Protein AF-A0A1E4NIM3-F1 (afdb_monomer_lite)

Sequence (96 aa):
MKQQLHDTLESLAVSSTSKRMPAPEEFVRHYAGASQALIASRESGEPMGWSIWKSIGDRPDKLDYAARRFAIATSLDGRVLPRKRRVRRFGPSVMK

Foldseek 3Di:
DQVVLLVLLLVLLLVVVVVDNQDPVLLVVLVVLLVVLLVVCVVVVGRSLNSLCVSVPNDPVCSNVSSSSSNSNCVVVVHDRDHDPPPPPPDPPPDD

pLDDT: mean 82.32, std 12.97, range [50.62, 94.69]

Structure (mmCIF, N/CA/C/O backbone):
data_AF-A0A1E4NIM3-F1
#
_entry.id   AF-A0A1E4NIM3-F1
#
loop_
_atom_site.group_PDB
_atom_site.id
_atom_site.type_symbol
_atom_site.label_atom_id
_atom_site.label_alt_id
_atom_site.label_comp_id
_atom_site.label_asym_id
_atom_site.label_entity_id
_atom_site.label_seq_id
_atom_site.pdbx_PDB_ins_code
_atom_site.Cartn_x
_atom_site.Cartn_y
_atom_site.Cartn_z
_atom_site.occupancy
_atom_site.B_iso_or_equiv
_atom_site.auth_seq_id
_atom_site.auth_comp_id
_atom_site.auth_asym_id
_atom_site.auth_atom_id
_atom_site.pdbx_PDB_model_num
ATOM 1 N N . MET A 1 1 ? -18.045 -0.620 1.152 1.00 83.50 1 MET A N 1
ATOM 2 C CA . MET A 1 1 ? -17.114 -0.085 0.127 1.00 83.50 1 MET A CA 1
ATOM 3 C C . MET A 1 1 ? -15.659 -0.017 0.592 1.00 83.50 1 MET A C 1
ATOM 5 O O . MET A 1 1 ? -14.817 -0.548 -0.115 1.00 83.50 1 MET A O 1
ATOM 9 N N . LYS A 1 2 ? -15.338 0.572 1.757 1.00 90.00 2 LYS A N 1
ATOM 10 C CA . LYS A 1 2 ? -13.940 0.730 2.228 1.00 90.00 2 LYS A CA 1
ATOM 11 C C . LYS A 1 2 ? -13.148 -0.589 2.295 1.00 90.00 2 LYS A C 1
ATOM 13 O O . LYS A 1 2 ? -12.016 -0.635 1.828 1.00 90.00 2 LYS A O 1
ATOM 18 N N . GLN A 1 3 ? -13.766 -1.659 2.808 1.00 89.94 3 GLN A N 1
ATOM 19 C CA . GLN A 1 3 ? -13.140 -2.986 2.874 1.00 89.94 3 GLN A CA 1
ATOM 20 C C . GLN A 1 3 ? -12.916 -3.598 1.482 1.00 89.94 3 GLN A C 1
ATOM 22 O O . GLN A 1 3 ? -11.809 -3.992 1.162 1.00 89.94 3 GLN A O 1
ATOM 27 N N . GLN A 1 4 ? -13.921 -3.567 0.604 1.00 90.81 4 GLN A N 1
ATOM 28 C CA . GLN A 1 4 ? -13.787 -4.070 -0.769 1.00 90.81 4 GLN A CA 1
ATOM 29 C C . GLN A 1 4 ? -12.655 -3.377 -1.546 1.00 90.81 4 GLN A C 1
ATOM 31 O O . GLN A 1 4 ? -11.942 -4.013 -2.321 1.00 90.81 4 GLN A O 1
ATOM 36 N N . LEU A 1 5 ? -12.470 -2.071 -1.337 1.00 90.75 5 LEU A N 1
ATOM 37 C CA . LEU A 1 5 ? -11.341 -1.344 -1.907 1.00 90.75 5 LEU A CA 1
ATOM 38 C C . LEU A 1 5 ? -10.007 -1.826 -1.325 1.00 90.75 5 LEU A C 1
ATOM 40 O O . LEU A 1 5 ? -9.057 -2.022 -2.078 1.00 90.75 5 LEU A O 1
ATOM 44 N N . HIS A 1 6 ? -9.940 -2.026 -0.008 1.00 92.00 6 HIS A N 1
ATOM 45 C CA . HIS A 1 6 ? -8.764 -2.587 0.653 1.00 92.00 6 HIS A CA 1
ATOM 46 C C . HIS A 1 6 ? -8.378 -3.938 0.038 1.00 92.00 6 HIS A C 1
ATOM 48 O O . HIS A 1 6 ? -7.245 -4.092 -0.411 1.00 92.00 6 HIS A O 1
ATOM 54 N N . ASP A 1 7 ? -9.335 -4.857 -0.082 1.00 92.31 7 ASP A N 1
ATOM 55 C CA . ASP A 1 7 ? -9.119 -6.195 -0.645 1.00 92.31 7 ASP A CA 1
ATOM 56 C C . ASP A 1 7 ? -8.685 -6.121 -2.125 1.00 92.31 7 ASP A C 1
ATOM 58 O O . ASP A 1 7 ? -7.839 -6.885 -2.598 1.00 92.31 7 ASP A O 1
ATOM 62 N N . THR A 1 8 ? -9.222 -5.150 -2.873 1.00 91.94 8 THR A N 1
ATOM 63 C CA . THR A 1 8 ? -8.829 -4.891 -4.268 1.00 91.94 8 THR A CA 1
ATOM 64 C C . THR A 1 8 ? -7.374 -4.434 -4.355 1.00 91.94 8 THR A C 1
ATOM 66 O O . THR A 1 8 ? -6.602 -4.969 -5.153 1.00 91.94 8 THR A O 1
ATOM 69 N N . LEU A 1 9 ? -6.978 -3.464 -3.526 1.00 90.94 9 LEU A N 1
ATOM 70 C CA . LEU A 1 9 ? -5.607 -2.956 -3.490 1.00 90.94 9 LEU A CA 1
ATOM 71 C C . LEU A 1 9 ? -4.620 -4.019 -3.014 1.00 90.94 9 LEU A C 1
ATOM 73 O O . LEU A 1 9 ? -3.531 -4.104 -3.576 1.00 90.94 9 LEU A O 1
ATOM 77 N N . GLU A 1 10 ? -5.006 -4.865 -2.060 1.00 91.38 10 GLU A N 1
ATOM 78 C CA . GLU A 1 10 ? -4.210 -6.018 -1.641 1.00 91.38 10 GLU A CA 1
ATOM 79 C C . GLU A 1 10 ? -3.984 -6.984 -2.813 1.00 91.38 10 GLU A C 1
ATOM 81 O O . GLU A 1 10 ? -2.843 -7.310 -3.142 1.00 91.38 10 GLU A O 1
ATOM 86 N N . SER A 1 11 ? -5.044 -7.389 -3.518 1.00 89.94 11 SER A N 1
ATOM 87 C CA . SER A 1 11 ? -4.940 -8.298 -4.669 1.00 89.94 11 SER A CA 1
ATOM 88 C C . SER A 1 11 ? -4.056 -7.734 -5.793 1.00 89.94 11 SER A C 1
ATOM 90 O O . SER A 1 11 ? -3.242 -8.456 -6.394 1.00 89.94 11 SER A O 1
ATOM 92 N N . LEU A 1 12 ? -4.166 -6.429 -6.062 1.00 88.81 12 LEU A N 1
ATOM 93 C CA . LEU A 1 12 ? -3.318 -5.723 -7.024 1.00 88.81 12 LEU A CA 1
ATOM 94 C C . LEU A 1 12 ? -1.865 -5.633 -6.542 1.00 88.81 12 LEU A C 1
ATOM 96 O O . LEU A 1 12 ? -0.953 -5.904 -7.325 1.00 88.81 12 LEU A O 1
ATOM 100 N N . ALA A 1 13 ? -1.638 -5.329 -5.262 1.00 88.31 13 ALA A N 1
ATOM 101 C CA . ALA A 1 13 ? -0.315 -5.266 -4.647 1.00 88.31 13 ALA A CA 1
ATOM 102 C C . ALA A 1 13 ? 0.394 -6.625 -4.696 1.00 88.31 13 ALA A C 1
ATOM 104 O O . ALA A 1 13 ? 1.557 -6.708 -5.090 1.00 88.31 13 ALA A O 1
ATOM 105 N N . VAL A 1 14 ? -0.311 -7.716 -4.389 1.00 87.75 14 VAL A N 1
ATOM 106 C CA . VAL A 1 14 ? 0.209 -9.087 -4.523 1.00 87.75 14 VAL A CA 1
ATOM 107 C C . VAL A 1 14 ? 0.563 -9.388 -5.978 1.00 87.75 14 VAL A C 1
ATOM 109 O O . VAL A 1 14 ? 1.606 -9.970 -6.276 1.00 87.75 14 VAL A O 1
ATOM 112 N N . SER A 1 15 ? -0.298 -8.989 -6.913 1.00 83.06 15 SER A N 1
ATOM 113 C CA . SER A 1 15 ? -0.088 -9.243 -8.339 1.00 83.06 15 SER A CA 1
ATOM 114 C C . SER A 1 15 ? 1.113 -8.480 -8.895 1.00 83.06 15 SER A C 1
ATOM 116 O O . SER A 1 15 ? 1.886 -9.061 -9.658 1.00 83.06 15 SER A O 1
ATOM 118 N N . SER A 1 16 ? 1.295 -7.218 -8.508 1.00 76.69 16 SER A N 1
ATOM 119 C CA . SER A 1 16 ? 2.400 -6.377 -8.975 1.00 76.69 16 SER A CA 1
ATOM 120 C C . SER A 1 16 ? 3.736 -6.806 -8.362 1.00 76.69 16 SER A C 1
ATOM 122 O O . SER A 1 16 ? 4.692 -7.044 -9.100 1.00 76.69 16 SER A O 1
ATOM 124 N N . THR A 1 17 ? 3.775 -7.034 -7.046 1.00 73.12 17 THR A N 1
ATOM 125 C CA . THR A 1 17 ? 4.993 -7.453 -6.328 1.00 73.12 17 THR A CA 1
ATOM 126 C C . THR A 1 17 ? 5.437 -8.873 -6.674 1.00 73.12 17 THR A C 1
ATOM 128 O O . THR A 1 17 ? 6.634 -9.145 -6.720 1.00 73.12 17 THR A O 1
ATOM 131 N N . SER A 1 18 ? 4.501 -9.779 -6.995 1.00 66.94 18 SER A N 1
ATOM 132 C CA . SER A 1 18 ? 4.840 -11.144 -7.435 1.00 66.94 18 SER A CA 1
ATOM 133 C C . SER A 1 18 ? 5.604 -11.190 -8.760 1.00 66.94 18 SER A C 1
ATOM 135 O O . SER A 1 18 ? 6.308 -12.164 -9.023 1.00 66.94 18 SER A O 1
ATOM 137 N N . LYS A 1 19 ? 5.457 -10.157 -9.601 1.00 61.19 19 LYS A N 1
ATOM 138 C CA . LYS A 1 19 ? 6.146 -10.059 -10.893 1.00 61.19 19 LYS A CA 1
ATOM 139 C C . LYS A 1 19 ? 7.480 -9.324 -10.781 1.00 61.19 19 LYS A C 1
ATOM 141 O O . LYS A 1 19 ? 8.401 -9.655 -11.521 1.00 61.19 19 LYS A O 1
ATOM 146 N N . ARG A 1 20 ? 7.587 -8.332 -9.892 1.00 63.12 20 ARG A N 1
ATOM 147 C CA . ARG A 1 20 ? 8.810 -7.551 -9.673 1.00 63.12 20 ARG A CA 1
ATOM 148 C C . ARG A 1 20 ? 8.747 -6.865 -8.3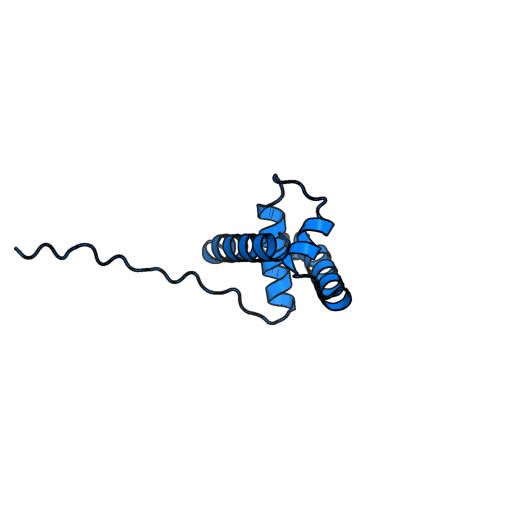07 1.00 63.12 20 ARG A C 1
ATOM 150 O O . ARG A 1 20 ? 7.730 -6.257 -7.983 1.00 63.12 20 ARG A O 1
ATOM 157 N N . MET A 1 21 ? 9.829 -6.924 -7.530 1.00 64.56 21 MET A N 1
ATOM 158 C CA . MET A 1 21 ? 9.981 -6.028 -6.377 1.00 64.56 21 MET A CA 1
ATOM 159 C C . MET A 1 21 ? 9.975 -4.569 -6.863 1.00 64.56 21 MET A C 1
ATOM 161 O O . MET A 1 21 ? 10.518 -4.316 -7.945 1.00 64.56 21 MET A O 1
ATOM 165 N N . PRO A 1 22 ? 9.390 -3.618 -6.105 1.00 68.88 22 PRO A N 1
ATOM 166 C CA . PRO A 1 22 ? 9.526 -2.202 -6.420 1.00 68.88 22 PRO A CA 1
ATOM 167 C C . PRO A 1 22 ? 11.009 -1.857 -6.537 1.00 68.88 22 PRO A C 1
ATOM 169 O O . PRO A 1 22 ? 11.802 -2.241 -5.674 1.00 68.88 22 PRO A O 1
ATOM 172 N N . ALA A 1 23 ? 11.393 -1.156 -7.601 1.00 79.69 23 ALA A N 1
ATOM 173 C CA . ALA A 1 23 ? 12.758 -0.649 -7.693 1.00 79.69 23 ALA A CA 1
ATOM 174 C C . ALA A 1 23 ? 13.023 0.337 -6.534 1.00 79.69 23 ALA A C 1
ATOM 176 O O . ALA A 1 23 ? 12.074 0.971 -6.062 1.00 79.69 23 ALA A O 1
ATOM 177 N N . PRO A 1 24 ? 14.278 0.521 -6.081 1.00 80.62 24 PRO A N 1
ATOM 178 C CA . PRO A 1 24 ? 14.590 1.459 -4.998 1.00 80.62 24 PRO A CA 1
ATOM 179 C C . PRO A 1 24 ? 14.027 2.870 -5.233 1.00 80.62 24 PRO A C 1
ATOM 181 O O . PRO A 1 24 ? 13.470 3.481 -4.326 1.00 80.62 24 PRO A O 1
ATOM 184 N N . GLU A 1 25 ? 14.077 3.354 -6.473 1.00 83.31 25 GLU A N 1
ATOM 185 C CA . GLU A 1 25 ? 13.507 4.645 -6.878 1.00 83.31 25 GLU A CA 1
ATOM 186 C C . GLU A 1 25 ? 11.984 4.701 -6.697 1.00 83.31 25 GLU A C 1
ATOM 188 O O . GLU A 1 25 ? 11.436 5.686 -6.200 1.00 83.31 25 GLU A O 1
ATOM 193 N N . GLU A 1 26 ? 11.284 3.625 -7.061 1.00 79.25 26 GLU A N 1
ATOM 194 C CA . GLU A 1 26 ? 9.839 3.517 -6.866 1.00 79.25 26 GLU A CA 1
ATOM 195 C C . GLU A 1 26 ? 9.504 3.452 -5.376 1.00 79.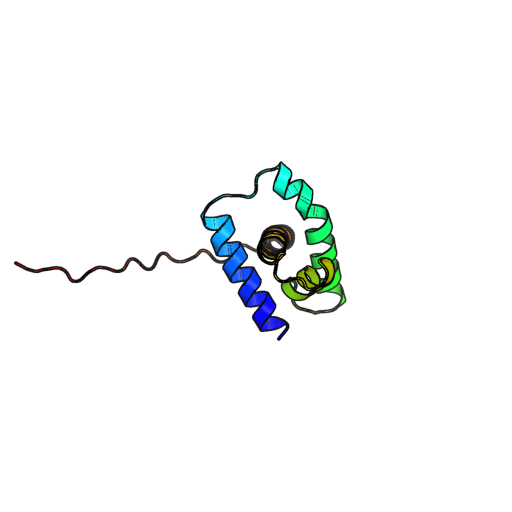25 26 GLU A C 1
ATOM 197 O O . GLU A 1 26 ? 8.562 4.104 -4.925 1.00 79.25 26 GLU A O 1
ATOM 202 N N . PHE A 1 27 ? 10.302 2.720 -4.597 1.00 83.06 27 PHE A N 1
ATOM 203 C CA . PHE A 1 27 ? 10.146 2.655 -3.151 1.00 83.06 27 PHE A CA 1
ATOM 204 C C . PHE A 1 27 ? 10.230 4.053 -2.531 1.00 83.06 27 PHE A C 1
ATOM 206 O O . PHE A 1 27 ? 9.287 4.476 -1.864 1.00 83.06 27 PHE A O 1
ATOM 213 N N . VAL A 1 28 ? 11.291 4.813 -2.829 1.00 87.38 28 VAL A N 1
ATOM 214 C CA . VAL A 1 28 ? 11.475 6.192 -2.343 1.00 87.38 28 VAL A CA 1
ATOM 215 C C . VAL A 1 28 ? 10.313 7.092 -2.769 1.00 87.38 28 VAL A C 1
ATOM 217 O O . VAL A 1 28 ? 9.757 7.818 -1.945 1.00 87.38 28 VAL A O 1
ATOM 220 N N . ARG A 1 29 ? 9.877 6.998 -4.032 1.00 88.12 29 ARG A N 1
ATOM 221 C CA . ARG A 1 29 ? 8.777 7.812 -4.574 1.00 88.12 29 ARG A CA 1
ATOM 222 C C . ARG A 1 29 ? 7.450 7.603 -3.842 1.00 88.12 29 ARG A C 1
ATOM 224 O O . ARG A 1 29 ? 6.636 8.524 -3.756 1.00 88.12 29 ARG A O 1
ATOM 231 N N . HIS A 1 30 ? 7.194 6.392 -3.359 1.00 89.62 30 HIS A N 1
ATOM 232 C CA . HIS A 1 30 ? 5.924 6.027 -2.734 1.00 89.62 30 HIS A CA 1
ATOM 233 C C . HIS A 1 30 ? 5.984 5.985 -1.201 1.00 89.62 30 HIS A C 1
ATOM 235 O O . HIS A 1 30 ? 4.927 6.037 -0.571 1.00 89.62 30 HIS A O 1
ATOM 241 N N . TYR A 1 31 ? 7.182 5.939 -0.611 1.00 90.62 31 TYR A N 1
ATOM 242 C CA . TYR A 1 31 ? 7.410 5.773 0.825 1.00 90.62 31 TYR A CA 1
ATOM 243 C C . TYR A 1 31 ? 6.673 6.807 1.677 1.00 90.62 31 TYR A C 1
ATOM 245 O O . TYR A 1 31 ? 5.911 6.434 2.565 1.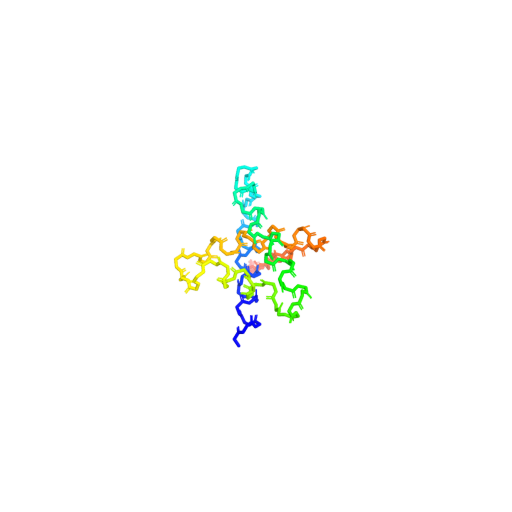00 90.62 31 TYR A O 1
ATOM 253 N N . ALA A 1 32 ? 6.844 8.100 1.384 1.00 92.12 32 ALA A N 1
ATOM 254 C CA . ALA A 1 32 ? 6.246 9.168 2.188 1.00 92.12 32 ALA A CA 1
ATOM 255 C C . ALA A 1 32 ? 4.711 9.057 2.235 1.00 92.12 32 ALA A C 1
ATOM 257 O O . ALA A 1 32 ? 4.111 9.100 3.308 1.00 92.12 32 ALA A O 1
ATOM 258 N N . GLY A 1 33 ? 4.082 8.824 1.079 1.00 91.44 33 GLY A N 1
ATOM 259 C CA . GLY A 1 33 ? 2.630 8.657 0.992 1.00 91.44 33 GLY A CA 1
ATOM 260 C C . GLY A 1 33 ? 2.128 7.353 1.618 1.00 91.44 33 GLY A C 1
ATOM 261 O O . GLY A 1 33 ? 1.052 7.336 2.206 1.00 91.44 33 GLY A O 1
ATOM 262 N N . ALA A 1 34 ? 2.897 6.267 1.517 1.00 92.69 34 ALA A N 1
ATOM 263 C CA . ALA A 1 34 ? 2.584 4.998 2.172 1.00 92.69 34 ALA A CA 1
ATOM 264 C C . ALA A 1 34 ? 2.653 5.118 3.706 1.00 92.69 34 ALA A C 1
ATOM 266 O O . ALA A 1 34 ? 1.746 4.662 4.397 1.00 92.69 34 ALA A O 1
ATOM 267 N N . SER A 1 35 ? 3.687 5.786 4.224 1.00 94.31 35 SER A N 1
ATOM 268 C CA . SER A 1 35 ? 3.878 6.037 5.655 1.00 94.31 35 SER A CA 1
ATOM 269 C C . SER A 1 35 ? 2.756 6.904 6.235 1.00 94.31 35 SER A C 1
ATOM 271 O O . SER A 1 35 ? 2.117 6.519 7.212 1.00 94.31 35 SER A O 1
ATOM 273 N N . GLN A 1 36 ? 2.426 8.023 5.580 1.00 94.00 36 GLN A N 1
ATOM 274 C CA . GLN A 1 36 ? 1.317 8.885 6.003 1.00 94.00 36 GLN A CA 1
ATOM 275 C C . GLN A 1 36 ? -0.026 8.149 6.003 1.00 94.00 36 GLN A C 1
ATOM 277 O O . GLN A 1 36 ? -0.803 8.283 6.944 1.00 94.00 36 GLN A O 1
ATOM 282 N N . ALA A 1 37 ? -0.299 7.340 4.976 1.00 93.12 37 ALA A N 1
ATOM 283 C CA . ALA A 1 37 ? -1.537 6.573 4.914 1.00 93.12 37 ALA A CA 1
ATOM 284 C C . ALA A 1 37 ? -1.614 5.486 5.998 1.00 93.12 37 ALA A C 1
ATOM 286 O O . ALA A 1 37 ? -2.697 5.239 6.527 1.00 93.12 37 ALA A O 1
ATOM 287 N N . LEU A 1 38 ? -0.485 4.862 6.354 1.00 94.00 38 LEU A N 1
ATOM 288 C CA . LEU A 1 38 ? -0.408 3.910 7.463 1.00 94.00 38 LEU A CA 1
ATOM 289 C C . LEU A 1 38 ? -0.708 4.589 8.806 1.00 94.00 38 LEU A C 1
ATOM 291 O O . LEU A 1 38 ? -1.509 4.069 9.579 1.00 94.00 38 LEU A O 1
ATOM 295 N N . ILE A 1 39 ? -0.110 5.756 9.062 1.00 94.69 39 ILE A N 1
ATOM 296 C CA . ILE A 1 39 ? -0.375 6.554 10.270 1.00 94.69 39 ILE A CA 1
ATOM 297 C C . ILE A 1 39 ? -1.862 6.920 10.335 1.00 94.69 39 ILE A C 1
ATOM 299 O O . ILE A 1 39 ? -2.534 6.573 11.303 1.00 94.69 39 ILE A O 1
ATOM 303 N N . ALA A 1 40 ? -2.407 7.492 9.259 1.00 93.19 40 ALA A N 1
ATOM 304 C CA . ALA A 1 40 ? -3.814 7.879 9.191 1.00 93.19 40 ALA A CA 1
ATOM 305 C C . ALA A 1 40 ? -4.768 6.685 9.381 1.00 93.19 40 ALA A C 1
ATOM 307 O O . ALA A 1 40 ? -5.824 6.818 9.996 1.00 93.19 40 ALA A O 1
ATOM 308 N N . SER A 1 41 ? -4.418 5.504 8.863 1.00 94.25 41 SER A N 1
ATOM 309 C CA . SER A 1 41 ? -5.192 4.273 9.070 1.00 94.25 41 SER A CA 1
ATOM 310 C C . SER A 1 41 ? -5.202 3.844 10.538 1.00 94.25 41 SER A C 1
ATOM 312 O O . SER A 1 41 ? -6.258 3.493 11.058 1.00 94.25 41 SER A O 1
ATOM 314 N N . ARG A 1 42 ? -4.059 3.933 11.229 1.00 93.31 42 ARG A N 1
ATOM 315 C CA . ARG A 1 42 ? -3.956 3.619 12.663 1.00 93.31 42 ARG A CA 1
ATOM 316 C C . ARG A 1 42 ? -4.729 4.611 13.531 1.00 93.31 42 ARG A C 1
ATOM 318 O O . ARG A 1 42 ? -5.384 4.188 14.475 1.00 93.31 42 ARG A O 1
ATOM 325 N N . GLU A 1 43 ? -4.683 5.897 13.197 1.00 94.44 43 GLU A N 1
ATOM 326 C CA . GLU A 1 43 ? -5.393 6.952 13.933 1.00 94.44 43 GLU A CA 1
ATOM 327 C C . GLU A 1 43 ? -6.912 6.882 13.744 1.00 94.44 43 GLU A C 1
ATOM 329 O O . GLU A 1 43 ? -7.669 7.048 14.694 1.00 94.44 43 GLU A O 1
ATOM 334 N N . SER A 1 44 ? -7.368 6.628 12.515 1.00 92.50 44 SER A N 1
ATOM 335 C CA . SER A 1 44 ? -8.800 6.623 12.183 1.00 92.50 44 SER A CA 1
ATOM 336 C C . SER A 1 44 ? -9.495 5.280 12.410 1.00 92.50 44 SER A C 1
ATOM 338 O O . SER A 1 44 ? -10.724 5.226 12.422 1.00 92.50 44 SER A O 1
ATOM 340 N N . GLY A 1 45 ? -8.737 4.184 12.512 1.00 91.62 45 GLY A N 1
ATOM 341 C CA . GLY A 1 45 ? -9.272 2.820 12.477 1.00 91.62 45 GLY A CA 1
ATOM 342 C C . GLY A 1 45 ? -9.826 2.405 11.106 1.00 91.62 45 GLY A C 1
ATOM 343 O O . GLY A 1 45 ? -10.381 1.314 10.970 1.00 91.62 45 GLY A O 1
ATOM 344 N N . GLU A 1 46 ? -9.700 3.248 10.074 1.00 92.69 46 GLU A N 1
ATOM 345 C CA . GLU A 1 46 ? -10.115 2.898 8.717 1.00 92.69 46 GLU A CA 1
ATOM 346 C C . GLU A 1 46 ? -9.116 1.919 8.071 1.00 92.69 46 GLU A C 1
ATOM 348 O O . GLU A 1 46 ? -7.915 1.967 8.359 1.00 92.69 46 GLU A O 1
ATOM 353 N N . PRO A 1 47 ? -9.562 1.055 7.138 1.00 93.00 47 PRO A N 1
ATOM 354 C CA . PRO A 1 47 ? -8.661 0.158 6.422 1.00 93.00 47 PRO A CA 1
ATOM 355 C C . PRO A 1 47 ? -7.559 0.922 5.677 1.00 93.00 47 PRO A C 1
ATOM 357 O O . PRO A 1 47 ? -7.838 1.878 4.959 1.00 93.00 47 PRO A O 1
ATOM 360 N N . MET A 1 48 ? -6.319 0.438 5.740 1.00 93.12 48 MET A N 1
ATOM 361 C CA . MET A 1 48 ? -5.150 1.098 5.133 1.00 93.12 48 MET A CA 1
ATOM 362 C C . MET A 1 48 ? -5.336 1.472 3.655 1.00 93.12 48 MET A C 1
ATOM 364 O O . MET A 1 48 ? -5.035 2.593 3.248 1.00 93.12 48 MET A O 1
ATOM 368 N N . GLY A 1 49 ? -5.889 0.561 2.848 1.00 92.56 49 GLY A N 1
ATOM 369 C CA . GLY A 1 49 ? -6.20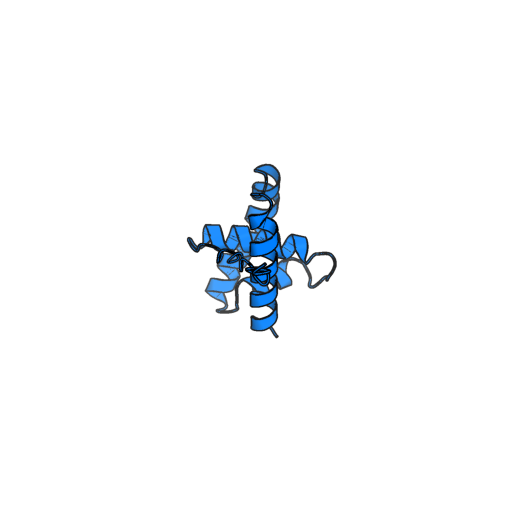1 0.824 1.442 1.00 92.56 49 GLY A CA 1
ATOM 370 C C . GLY A 1 49 ? -7.136 2.018 1.219 1.00 92.56 49 GLY A C 1
ATOM 371 O O . GLY A 1 49 ? -6.987 2.736 0.236 1.00 92.56 49 GLY A O 1
ATOM 372 N N . TRP A 1 50 ? -8.040 2.290 2.158 1.00 93.00 50 TRP A N 1
ATOM 373 C CA . TRP A 1 50 ? -8.920 3.452 2.102 1.00 93.00 50 TRP A CA 1
ATOM 374 C C . TRP A 1 50 ? -8.177 4.760 2.401 1.00 93.00 50 TRP A C 1
ATOM 376 O O . TRP A 1 50 ? -8.343 5.736 1.669 1.00 93.00 50 TRP A O 1
ATOM 386 N N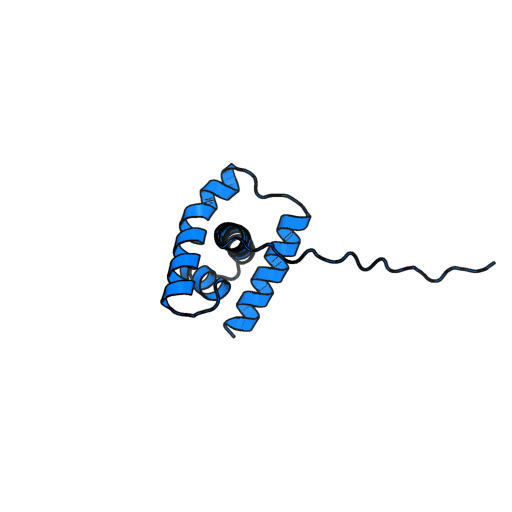 . SER A 1 51 ? -7.287 4.773 3.396 1.00 93.50 51 SER A N 1
ATOM 387 C CA . SER A 1 51 ? -6.412 5.924 3.673 1.00 93.50 51 SER A CA 1
ATOM 388 C C . SER A 1 51 ? -5.482 6.227 2.492 1.00 93.50 51 SER A C 1
ATOM 390 O O . SER A 1 51 ? -5.278 7.387 2.131 1.00 93.50 51 SER A O 1
ATOM 392 N N . ILE A 1 52 ? -4.972 5.186 1.825 1.00 93.06 52 ILE A N 1
ATOM 393 C CA . ILE A 1 52 ? -4.163 5.326 0.608 1.00 93.06 52 ILE A CA 1
ATOM 394 C C . ILE A 1 52 ? -4.984 5.948 -0.520 1.00 93.06 52 ILE A C 1
ATOM 396 O O . ILE A 1 52 ? -4.509 6.883 -1.163 1.00 93.06 52 ILE A O 1
ATOM 400 N N . TRP A 1 53 ? -6.201 5.461 -0.749 1.00 91.50 53 TRP A N 1
ATOM 401 C CA . TRP A 1 53 ? -7.081 5.949 -1.811 1.00 91.50 53 TRP A CA 1
ATOM 402 C C . TRP A 1 53 ? -7.458 7.425 -1.642 1.00 91.50 53 TRP A C 1
ATOM 404 O O . TRP A 1 53 ? -7.246 8.226 -2.555 1.00 91.50 53 TRP A O 1
ATOM 414 N N . LYS A 1 54 ? -7.847 7.817 -0.424 1.00 90.00 54 LYS A N 1
ATOM 415 C CA . LYS A 1 54 ? -8.088 9.224 -0.075 1.00 90.00 54 LYS A CA 1
ATOM 416 C C . LYS A 1 54 ? -6.867 10.103 -0.359 1.00 90.00 54 LYS A C 1
ATOM 418 O O . LYS A 1 54 ? -7.003 11.190 -0.913 1.00 90.00 54 LYS A O 1
ATOM 423 N N . SER A 1 55 ? -5.660 9.623 -0.038 1.00 87.25 55 SER A N 1
ATOM 424 C CA . SER A 1 55 ? -4.416 10.393 -0.218 1.00 87.25 55 SER A CA 1
ATOM 425 C C . SER A 1 55 ? -4.062 10.703 -1.680 1.00 87.25 55 SER A C 1
ATOM 427 O O . SER A 1 55 ? -3.229 11.570 -1.941 1.00 87.25 55 SER A O 1
ATOM 429 N N . ILE A 1 56 ? -4.646 9.985 -2.646 1.00 86.12 56 ILE A N 1
ATOM 430 C CA . ILE A 1 56 ? -4.348 10.140 -4.081 1.00 86.12 56 ILE A CA 1
ATOM 431 C C . ILE A 1 56 ? -5.475 10.823 -4.869 1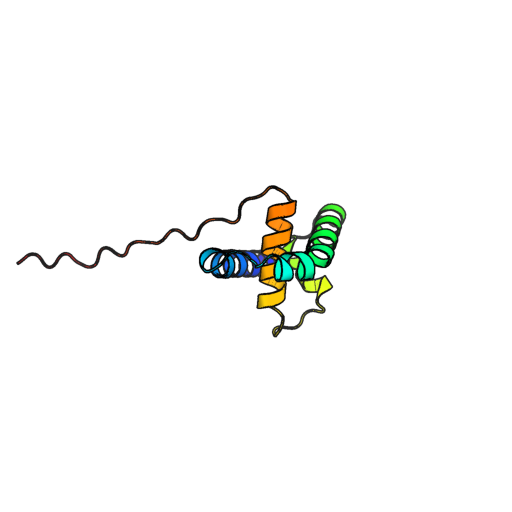.00 86.12 56 ILE A C 1
ATOM 433 O O . ILE A 1 56 ? -5.295 11.096 -6.065 1.00 86.12 56 ILE A O 1
ATOM 437 N N . GLY A 1 57 ? -6.582 11.158 -4.195 1.00 79.88 57 GLY A N 1
ATOM 438 C CA . GLY A 1 57 ? -7.700 11.929 -4.738 1.00 79.88 57 GLY A CA 1
ATOM 439 C C . GLY A 1 57 ? -8.705 11.112 -5.550 1.00 79.88 57 GLY A C 1
ATOM 440 O O . GLY A 1 57 ? -9.206 11.626 -6.545 1.00 79.88 57 GLY A O 1
ATOM 441 N N . ASP A 1 58 ? -8.951 9.856 -5.167 1.00 72.75 58 ASP A N 1
ATOM 442 C CA . ASP A 1 58 ? -10.031 8.996 -5.681 1.00 72.75 58 ASP A CA 1
ATOM 443 C C . ASP A 1 58 ? -10.110 8.848 -7.214 1.00 72.75 58 ASP A C 1
ATOM 445 O O . ASP A 1 58 ? -11.193 8.741 -7.790 1.00 72.75 58 ASP A O 1
ATOM 449 N N . ARG A 1 59 ? -8.962 8.823 -7.906 1.00 73.75 59 ARG A N 1
ATOM 450 C CA . ARG A 1 59 ? -8.935 8.692 -9.371 1.00 73.75 59 ARG A CA 1
ATOM 451 C C . ARG A 1 59 ? -8.599 7.264 -9.836 1.00 73.75 59 ARG A C 1
ATOM 453 O O . ARG A 1 59 ? -7.588 6.712 -9.393 1.00 73.75 59 ARG A O 1
ATOM 460 N N . PRO A 1 60 ? -9.394 6.660 -10.744 1.00 69.69 60 PRO A N 1
ATOM 461 C CA . PRO A 1 60 ? -9.220 5.270 -11.188 1.00 69.69 60 PRO A CA 1
ATOM 462 C C . PRO A 1 60 ? -7.918 5.017 -11.964 1.00 69.69 60 PRO A C 1
ATOM 464 O O . PRO A 1 60 ? -7.361 3.925 -11.877 1.00 69.69 60 PRO A O 1
ATOM 467 N N . ASP A 1 61 ? -7.375 6.027 -12.647 1.00 81.44 61 ASP A N 1
ATOM 468 C CA . ASP A 1 61 ? -6.069 5.989 -13.326 1.00 81.44 61 ASP A CA 1
ATOM 469 C C . ASP A 1 61 ? -4.891 5.776 -12.358 1.00 81.44 61 ASP A C 1
ATOM 471 O O . ASP A 1 61 ? -3.792 5.407 -12.771 1.00 81.44 61 ASP A O 1
ATOM 475 N N . LYS A 1 62 ? -5.115 5.958 -11.052 1.00 84.50 62 LYS A N 1
ATOM 476 C CA . LYS A 1 62 ? -4.100 5.799 -10.007 1.00 84.50 62 LYS A CA 1
ATOM 477 C C . LYS A 1 62 ? -4.200 4.479 -9.242 1.00 84.50 62 LYS A C 1
ATOM 479 O O . LYS A 1 62 ? -3.530 4.339 -8.221 1.00 84.50 62 LYS A O 1
ATOM 484 N N . LEU A 1 63 ? -4.977 3.498 -9.707 1.00 87.50 63 LEU A N 1
ATOM 485 C CA . LEU A 1 63 ? -5.094 2.192 -9.039 1.00 87.50 63 LEU A CA 1
ATOM 486 C C . LEU A 1 63 ? -3.744 1.473 -8.887 1.00 87.50 63 LEU A C 1
ATOM 488 O O . LEU A 1 63 ? -3.415 1.013 -7.794 1.00 87.50 63 LEU A O 1
ATOM 492 N N . ASP A 1 64 ? -2.914 1.455 -9.930 1.00 85.50 64 ASP A N 1
ATOM 493 C CA . ASP A 1 64 ? -1.565 0.872 -9.856 1.00 85.50 64 ASP A CA 1
ATOM 494 C C . ASP A 1 64 ? -0.668 1.629 -8.869 1.00 85.50 64 ASP A C 1
ATOM 496 O O . ASP A 1 64 ? 0.107 1.040 -8.111 1.00 85.50 64 ASP A O 1
ATOM 500 N N . TYR A 1 65 ? -0.801 2.954 -8.846 1.00 88.19 65 TYR A N 1
ATOM 501 C CA . TYR A 1 65 ? -0.079 3.829 -7.930 1.00 88.19 65 TYR A CA 1
ATOM 502 C C . TYR A 1 65 ? -0.509 3.581 -6.467 1.00 88.19 65 TYR A C 1
ATOM 504 O O . TYR A 1 65 ? 0.336 3.532 -5.569 1.00 88.19 65 TYR A O 1
ATOM 512 N N . ALA A 1 66 ? -1.805 3.353 -6.231 1.00 91.06 66 ALA A N 1
ATOM 513 C CA . ALA A 1 66 ? -2.373 2.979 -4.938 1.00 91.06 66 ALA A CA 1
ATOM 514 C C . ALA A 1 66 ? -1.883 1.602 -4.476 1.00 91.06 66 ALA A C 1
ATOM 516 O O . ALA A 1 66 ? -1.448 1.456 -3.336 1.00 91.06 66 ALA A O 1
ATOM 517 N N . ALA A 1 67 ? -1.883 0.608 -5.368 1.00 91.00 67 ALA A N 1
ATOM 518 C CA . ALA A 1 67 ? -1.425 -0.747 -5.072 1.00 91.00 67 ALA A CA 1
ATOM 519 C C . ALA A 1 67 ? 0.067 -0.786 -4.692 1.00 91.00 67 ALA A C 1
ATOM 521 O O . ALA A 1 67 ? 0.461 -1.500 -3.771 1.00 91.00 67 ALA A O 1
ATOM 522 N N . ARG A 1 68 ? 0.908 0.031 -5.343 1.00 89.50 68 ARG A N 1
ATOM 523 C CA . ARG A 1 68 ? 2.333 0.177 -4.985 1.00 89.50 68 ARG A CA 1
ATOM 524 C C . ARG A 1 68 ? 2.517 0.796 -3.599 1.00 89.50 68 ARG A C 1
ATOM 526 O O . ARG A 1 68 ? 3.292 0.274 -2.800 1.00 89.50 68 ARG A O 1
ATOM 533 N N . ARG A 1 69 ? 1.771 1.863 -3.278 1.00 91.69 69 ARG A N 1
ATOM 534 C CA . ARG A 1 69 ? 1.757 2.438 -1.918 1.00 91.69 69 ARG A CA 1
ATOM 535 C C . ARG A 1 69 ? 1.261 1.430 -0.884 1.00 91.69 69 ARG A C 1
ATOM 537 O O . ARG A 1 69 ? 1.821 1.379 0.204 1.00 91.69 69 ARG A O 1
ATOM 544 N N . PHE A 1 70 ? 0.269 0.612 -1.230 1.00 93.00 70 PHE A N 1
ATOM 545 C CA . PHE A 1 70 ? -0.273 -0.425 -0.351 1.00 93.00 70 PHE A CA 1
ATOM 546 C C . PHE A 1 70 ? 0.772 -1.488 -0.022 1.00 93.00 70 PHE A C 1
ATOM 548 O O . PHE A 1 70 ? 0.949 -1.833 1.145 1.00 93.00 70 PHE A O 1
ATOM 555 N N . ALA A 1 71 ? 1.516 -1.960 -1.025 1.00 90.44 71 ALA A N 1
ATOM 556 C CA . ALA A 1 71 ? 2.595 -2.920 -0.813 1.00 90.44 71 ALA A CA 1
ATOM 557 C C . ALA A 1 71 ? 3.666 -2.383 0.145 1.00 90.44 71 ALA A C 1
ATOM 559 O O . ALA A 1 71 ? 4.083 -3.079 1.071 1.00 90.44 71 ALA A O 1
ATOM 560 N N . ILE A 1 72 ? 4.074 -1.127 -0.050 1.00 90.88 72 ILE A N 1
ATOM 561 C CA . ILE A 1 72 ? 5.070 -0.473 0.801 1.00 90.88 72 ILE A CA 1
ATOM 562 C C . ILE A 1 72 ? 4.518 -0.279 2.212 1.00 90.88 72 ILE A C 1
ATOM 564 O O . ILE A 1 72 ? 5.174 -0.673 3.167 1.00 90.88 72 ILE A O 1
ATOM 568 N N . ALA A 1 73 ? 3.301 0.245 2.360 1.00 92.00 73 ALA A N 1
ATOM 569 C CA . ALA A 1 73 ? 2.678 0.446 3.666 1.00 92.00 73 ALA A CA 1
ATOM 570 C C . ALA A 1 73 ? 2.517 -0.874 4.442 1.00 92.00 73 ALA A C 1
ATOM 572 O O . ALA A 1 73 ? 2.797 -0.916 5.635 1.00 92.00 73 ALA A O 1
ATOM 573 N N . THR A 1 74 ? 2.169 -1.968 3.757 1.00 90.62 74 THR A N 1
ATOM 574 C CA . THR A 1 74 ? 2.118 -3.318 4.348 1.00 90.62 74 THR A CA 1
ATOM 575 C C . THR A 1 74 ? 3.493 -3.752 4.861 1.00 90.62 74 THR A C 1
ATOM 577 O O . THR A 1 74 ? 3.601 -4.253 5.978 1.00 90.62 74 THR A O 1
ATOM 580 N N . SER A 1 75 ? 4.551 -3.503 4.079 1.00 88.31 75 SER A N 1
ATOM 581 C CA . SER A 1 75 ? 5.930 -3.781 4.491 1.00 88.31 75 SER A CA 1
ATOM 582 C C . SER A 1 75 ? 6.367 -2.933 5.690 1.00 88.31 75 SER A C 1
ATOM 584 O O . SER A 1 75 ? 7.094 -3.436 6.542 1.00 88.31 75 SER A O 1
ATOM 586 N N . LEU A 1 76 ? 5.937 -1.668 5.772 1.00 90.06 76 LEU A N 1
ATOM 587 C CA . LEU A 1 76 ? 6.211 -0.783 6.914 1.00 90.06 76 LEU A CA 1
ATOM 588 C C . LEU A 1 76 ? 5.453 -1.209 8.175 1.00 90.06 76 LEU A C 1
ATOM 590 O O . LEU A 1 76 ? 5.963 -1.051 9.279 1.00 90.06 76 LEU A O 1
ATOM 594 N N . ASP A 1 77 ? 4.259 -1.779 8.017 1.00 90.19 77 ASP A N 1
ATOM 595 C CA . ASP A 1 77 ? 3.473 -2.346 9.117 1.00 90.19 77 ASP A CA 1
ATOM 596 C C . ASP A 1 77 ? 4.048 -3.681 9.637 1.00 90.19 77 ASP A C 1
ATOM 598 O O . ASP A 1 77 ? 3.513 -4.262 10.577 1.00 90.19 77 ASP A O 1
ATOM 602 N N . GLY A 1 78 ? 5.127 -4.190 9.029 1.00 87.12 78 GLY A N 1
ATOM 603 C CA . GLY A 1 78 ? 5.746 -5.471 9.383 1.00 87.12 78 GLY A CA 1
ATOM 604 C C . GLY A 1 78 ? 4.950 -6.692 8.915 1.00 87.12 78 GLY A C 1
ATOM 605 O O . GLY A 1 78 ? 5.276 -7.822 9.279 1.00 87.12 78 GLY A O 1
ATOM 606 N N . ARG A 1 79 ? 3.907 -6.489 8.102 1.00 84.69 79 ARG A N 1
ATOM 607 C CA . ARG A 1 79 ? 3.091 -7.566 7.537 1.00 84.69 79 ARG A CA 1
ATOM 608 C C . ARG A 1 79 ? 3.665 -8.029 6.206 1.00 84.69 79 ARG A C 1
ATOM 610 O O . ARG A 1 79 ? 4.320 -7.286 5.477 1.00 84.69 79 ARG A O 1
ATOM 617 N N . VAL A 1 80 ? 3.368 -9.275 5.860 1.00 79.12 80 VAL A N 1
ATOM 618 C CA . VAL A 1 80 ? 3.747 -9.857 4.571 1.00 79.12 80 VAL A CA 1
ATOM 619 C C . VAL A 1 80 ? 2.507 -9.930 3.696 1.00 79.12 80 VAL A C 1
ATOM 621 O O . VAL A 1 80 ? 1.490 -10.483 4.112 1.00 79.12 80 VAL A O 1
ATOM 624 N N . LEU A 1 81 ? 2.597 -9.399 2.474 1.00 79.19 81 LEU A N 1
ATOM 625 C CA . LEU A 1 81 ? 1.532 -9.562 1.488 1.00 79.19 81 LEU A CA 1
ATOM 626 C C . LEU A 1 81 ? 1.279 -11.057 1.227 1.00 79.19 81 LEU A C 1
ATOM 628 O O . LEU A 1 81 ? 2.240 -11.817 1.036 1.00 79.19 81 LEU A O 1
ATOM 632 N N . PRO A 1 82 ? 0.012 -11.500 1.167 1.00 75.88 82 PRO A N 1
ATOM 633 C CA . PRO A 1 82 ? -0.294 -12.900 0.934 1.00 75.88 82 PRO A CA 1
ATOM 634 C C . PRO A 1 82 ? 0.247 -13.335 -0.431 1.00 75.88 82 PRO A C 1
ATOM 636 O O . PRO A 1 82 ? -0.005 -12.717 -1.462 1.00 75.88 82 PRO A O 1
ATOM 639 N N . ARG A 1 83 ? 1.015 -14.426 -0.471 1.00 68.31 83 ARG A N 1
ATOM 640 C CA . ARG A 1 83 ? 1.534 -14.948 -1.742 1.00 68.31 83 ARG A CA 1
ATOM 641 C C . ARG A 1 83 ? 0.376 -15.469 -2.592 1.00 68.31 83 ARG A C 1
ATOM 643 O O . ARG A 1 83 ? -0.402 -16.303 -2.130 1.00 68.31 83 ARG A O 1
ATOM 650 N N . LYS A 1 84 ? 0.318 -15.079 -3.872 1.00 65.19 84 LYS A N 1
ATOM 651 C CA . LYS A 1 84 ? -0.549 -15.750 -4.851 1.00 65.19 84 LYS A CA 1
ATOM 652 C C . LYS A 1 84 ? -0.143 -17.224 -4.925 1.00 65.19 84 LYS A C 1
ATOM 654 O O . LYS A 1 84 ? 0.886 -17.563 -5.510 1.00 65.19 84 LYS A O 1
ATOM 659 N N . ARG A 1 85 ? -0.942 -18.117 -4.330 1.00 55.53 85 ARG A N 1
ATOM 660 C CA . ARG A 1 85 ? -0.797 -19.562 -4.542 1.00 55.53 85 ARG A CA 1
ATOM 661 C C . ARG A 1 85 ? -0.956 -19.812 -6.040 1.00 55.53 85 ARG A C 1
ATOM 663 O O . ARG A 1 85 ? -2.036 -19.612 -6.592 1.00 55.53 85 ARG A O 1
ATOM 670 N N . ARG A 1 86 ? 0.115 -20.249 -6.711 1.00 54.56 86 ARG A N 1
ATOM 671 C CA . ARG A 1 86 ? -0.005 -20.855 -8.041 1.00 54.56 86 ARG A CA 1
ATOM 672 C C . ARG A 1 86 ? -0.850 -22.109 -7.865 1.00 54.56 86 ARG A C 1
ATOM 674 O O . ARG A 1 86 ? -0.338 -23.140 -7.436 1.00 54.56 86 ARG A O 1
ATOM 681 N N . VAL A 1 87 ? -2.137 -22.020 -8.179 1.00 54.81 87 VAL A N 1
ATOM 682 C CA . VAL A 1 87 ? -2.960 -23.208 -8.384 1.00 54.81 87 VAL A CA 1
ATOM 683 C C . VAL A 1 87 ? -2.377 -23.885 -9.619 1.00 54.81 87 VAL A C 1
ATOM 685 O O . VAL A 1 87 ? -2.608 -23.445 -10.745 1.00 54.81 87 VAL A O 1
ATOM 688 N N . ARG A 1 88 ? -1.522 -24.895 -9.420 1.00 50.62 88 ARG A N 1
ATOM 689 C CA . ARG A 1 88 ? -1.107 -25.775 -10.511 1.00 50.62 88 ARG A CA 1
ATOM 690 C C . ARG A 1 88 ? -2.382 -26.472 -10.973 1.00 50.62 88 ARG A C 1
ATOM 692 O O . ARG A 1 88 ? -2.875 -27.360 -10.286 1.00 50.62 88 ARG A O 1
ATOM 699 N N . ARG A 1 89 ? -2.948 -26.037 -12.102 1.00 54.59 89 ARG A N 1
ATOM 700 C CA . ARG A 1 89 ? -3.924 -26.852 -12.822 1.00 54.59 89 ARG A CA 1
ATOM 701 C C . ARG A 1 89 ? -3.153 -28.074 -13.302 1.00 54.59 89 ARG A C 1
ATOM 703 O O . ARG A 1 89 ? -2.402 -27.981 -14.268 1.00 54.59 89 ARG A O 1
ATOM 710 N N . PHE A 1 90 ? -3.277 -29.184 -12.586 1.00 58.47 90 PHE A N 1
ATOM 711 C CA . PHE A 1 90 ? -2.996 -30.479 -13.179 1.00 58.47 90 PHE A CA 1
ATOM 712 C C . PHE A 1 90 ? -4.020 -30.626 -14.306 1.00 58.47 90 PHE A C 1
ATOM 714 O O . PHE A 1 90 ? -5.214 -30.756 -14.048 1.00 58.47 90 PHE A O 1
ATOM 721 N N . GLY A 1 91 ? -3.575 -30.447 -15.553 1.00 54.81 91 GLY A N 1
ATOM 722 C CA . GLY A 1 91 ? -4.393 -30.794 -16.711 1.00 54.81 91 GLY A CA 1
ATOM 723 C C . GLY A 1 91 ? -4.778 -32.274 -16.627 1.00 54.81 91 GLY A C 1
ATOM 724 O O . GLY A 1 91 ? -4.065 -33.035 -15.964 1.00 54.81 91 GLY A O 1
ATOM 725 N N . PRO A 1 92 ? -5.895 -32.692 -17.245 1.00 55.84 92 PRO A N 1
ATOM 726 C CA . PRO A 1 92 ? -6.279 -34.097 -17.243 1.00 55.84 92 PRO A CA 1
ATOM 727 C C . PRO A 1 92 ? -5.102 -34.922 -17.773 1.00 55.84 92 PRO A C 1
ATOM 729 O O . PRO A 1 92 ? -4.621 -34.681 -18.881 1.00 55.84 92 PRO A O 1
ATOM 732 N N . SER A 1 93 ? -4.598 -35.847 -16.950 1.00 56.31 93 SER A N 1
ATOM 733 C CA . SER A 1 93 ? -3.663 -36.872 -17.407 1.00 56.31 93 SER A CA 1
ATOM 734 C C . SER A 1 93 ? -4.371 -37.651 -18.500 1.00 56.31 93 SER A C 1
ATOM 736 O O . SER A 1 93 ? -5.297 -38.408 -18.224 1.00 56.31 93 SER A O 1
ATOM 738 N N . VAL A 1 94 ? -3.966 -37.421 -19.746 1.00 57.66 94 VAL A N 1
ATOM 739 C CA . VAL A 1 94 ? -4.342 -38.275 -20.865 1.00 57.66 94 VAL A CA 1
ATOM 740 C C . VAL A 1 94 ? -3.636 -39.604 -20.620 1.00 57.66 94 VAL A C 1
ATOM 742 O O . VAL A 1 94 ? -2.463 -39.761 -20.952 1.00 57.66 94 VAL A O 1
ATOM 745 N N . MET A 1 95 ? -4.325 -40.525 -19.948 1.00 51.69 95 MET A N 1
ATOM 746 C CA . MET A 1 95 ? -3.938 -41.929 -19.920 1.00 51.69 95 MET A CA 1
ATOM 747 C C . MET A 1 95 ? -4.128 -42.466 -21.341 1.00 51.69 95 MET A C 1
ATOM 749 O O . MET A 1 95 ? -5.232 -42.397 -21.883 1.00 51.69 95 MET A O 1
ATOM 753 N N . LYS A 1 96 ? -3.023 -42.890 -21.955 1.00 57.16 96 LYS A N 1
ATOM 754 C CA . LYS A 1 96 ? -3.016 -43.719 -23.163 1.00 57.16 96 LYS A CA 1
ATOM 755 C C . LYS A 1 96 ? -3.094 -45.181 -22.760 1.00 57.16 96 LYS A C 1
ATOM 757 O O . LYS A 1 96 ? -2.490 -45.507 -21.713 1.00 57.16 96 LYS A O 1
#

Radius of gyration: 15.97 Å; chains: 1; bounding box: 32×56×37 Å

Secondary structure (DSSP, 8-state):
-HHHHHHHHHHHHHHHHHH-PPPHHHHHHHHHHHHHHHHHHHHH---HHHHHHHHHTS-GGGHHHHHHHHHHHHHHTT--PPP-------------